Protein AF-A0A969SHC9-F1 (afdb_monomer)

Solvent-accessible surface area (backbone atoms only — not comparable to full-atom values): 5708 Å² total; per-residue (Å²): 132,56,72,67,56,55,49,48,52,51,18,30,51,46,13,44,51,51,5,43,51,51,34,50,53,44,22,70,75,64,77,43,76,64,58,77,65,57,58,69,71,80,48,82,66,23,64,72,43,46,74,57,45,69,44,22,40,33,40,46,45,48,52,50,47,55,55,44,46,77,76,69,68,84,54,69,66,59,50,51,50,43,51,51,51,24,48,53,49,10,31,55,39,13,44,51,48,53,52,50,37,41,78,68,70,75,96

Sequence (107 aa):
MSPETVQNFIALGLGFAIAGMLSTGYQMLAARPASFHALLTGDATAYAHVPFLVFAAPFIIVRNTVRRERFENNNPIGVALATMIAGFWSLMSGTTIIVMLRALSLV

pLDDT: mean 93.62, std 6.29, range [71.19, 98.62]

Radius of gyration: 15.35 Å; Cα contacts (8 Å, |Δi|>4): 107; chains: 1; bounding box: 47×22×45 Å

Secondary structure (DSSP, 8-state):
--HHHHHHHHHHHHHHHHHHHHHHHHHHHHSS---GGGGTT-STHHHHHHHHHHHHHHHHHHHHHHHHHHHH---HHHHHHHHHHHHHHHHHHHHHHHHHHHHTT--

Structure (mmCIF, N/CA/C/O backbone):
data_AF-A0A969SHC9-F1
#
_entry.id   AF-A0A969SHC9-F1
#
loop_
_atom_site.group_PDB
_atom_site.id
_atom_site.type_symbol
_atom_site.label_atom_id
_atom_site.label_alt_id
_atom_site.label_comp_id
_atom_site.label_asym_id
_atom_site.label_entity_id
_atom_site.label_seq_id
_atom_site.pdbx_PDB_ins_code
_atom_site.Cartn_x
_atom_site.Cartn_y
_atom_site.Cartn_z
_atom_site.occupancy
_atom_site.B_iso_or_equiv
_atom_site.auth_seq_id
_atom_site.auth_comp_id
_atom_site.auth_asym_id
_atom_site.auth_atom_id
_atom_site.pdbx_PDB_model_num
ATOM 1 N N . MET A 1 1 ? -12.395 3.378 23.445 1.00 71.19 1 MET A N 1
ATOM 2 C CA . MET A 1 1 ? -12.031 3.906 22.110 1.00 71.19 1 MET A CA 1
ATOM 3 C C . MET A 1 1 ? -13.265 4.554 21.518 1.00 71.19 1 MET A C 1
ATOM 5 O O . MET A 1 1 ? -14.343 4.018 21.744 1.00 71.19 1 MET A O 1
ATOM 9 N N . SER A 1 2 ? -13.138 5.685 20.820 1.00 95.25 2 SER A N 1
ATOM 10 C CA . SER A 1 2 ? -14.299 6.262 20.133 1.00 95.25 2 SER A CA 1
ATOM 11 C C . SER A 1 2 ? -14.702 5.381 18.938 1.00 95.25 2 SER A C 1
ATOM 13 O O . SER A 1 2 ? -13.835 4.695 18.378 1.00 95.25 2 SER A O 1
ATOM 15 N N . PRO A 1 3 ? -15.980 5.379 18.523 1.00 93.94 3 PRO A N 1
ATOM 16 C CA . PRO A 1 3 ? -16.413 4.679 17.316 1.00 93.94 3 PRO A CA 1
ATOM 17 C C . PRO A 1 3 ? -15.615 5.077 16.066 1.00 93.94 3 PRO A C 1
ATOM 19 O O . PRO A 1 3 ? -15.255 4.201 15.280 1.00 93.94 3 PRO A O 1
ATOM 22 N N . GLU A 1 4 ? -15.244 6.358 15.913 1.00 94.19 4 GLU A N 1
ATOM 23 C CA . GLU A 1 4 ? -14.434 6.789 14.762 1.00 94.19 4 GLU A CA 1
ATOM 24 C C . GLU A 1 4 ? -13.040 6.160 14.784 1.00 94.19 4 GLU A C 1
ATOM 26 O O . GLU A 1 4 ? -12.510 5.768 13.747 1.00 94.19 4 GLU A O 1
ATOM 31 N N . THR A 1 5 ? -12.450 6.009 15.972 1.00 95.88 5 THR A N 1
ATOM 32 C CA . THR A 1 5 ? -11.136 5.372 16.118 1.00 95.88 5 THR A CA 1
ATOM 33 C C . THR A 1 5 ? -11.183 3.925 15.633 1.00 95.88 5 THR A C 1
ATOM 35 O O . THR A 1 5 ? -10.321 3.503 14.865 1.00 95.88 5 THR A O 1
ATOM 38 N N . VAL A 1 6 ? -12.212 3.172 16.036 1.00 96.44 6 VAL A N 1
ATOM 39 C CA . VAL A 1 6 ? -12.410 1.782 15.597 1.00 96.44 6 VAL A CA 1
ATOM 40 C C . VAL A 1 6 ? -12.599 1.716 14.083 1.00 96.44 6 VAL A C 1
ATOM 42 O O . VAL A 1 6 ? -11.963 0.895 13.422 1.00 96.44 6 VAL A O 1
ATOM 45 N N . GLN A 1 7 ? -13.404 2.615 13.515 1.00 95.31 7 GLN A N 1
ATOM 46 C CA . GLN A 1 7 ? -13.608 2.689 12.070 1.00 95.31 7 GLN A CA 1
ATOM 47 C C . GLN A 1 7 ? -12.301 2.979 11.316 1.00 95.31 7 GLN A C 1
ATOM 49 O O . GLN A 1 7 ? -12.038 2.349 10.294 1.00 95.31 7 GLN A O 1
ATOM 54 N N . ASN A 1 8 ? -11.453 3.869 11.835 1.00 96.94 8 ASN A N 1
ATOM 55 C CA . ASN A 1 8 ? -10.150 4.166 11.243 1.00 96.94 8 ASN A CA 1
ATOM 56 C C . ASN A 1 8 ? -9.207 2.956 11.292 1.00 96.94 8 ASN A C 1
ATOM 58 O O . ASN A 1 8 ? -8.514 2.689 10.313 1.00 96.94 8 ASN A O 1
ATOM 62 N N . PHE A 1 9 ? -9.205 2.182 12.383 1.00 97.69 9 PHE A N 1
ATOM 63 C CA . PHE A 1 9 ? -8.440 0.931 12.448 1.00 97.69 9 PHE A CA 1
ATOM 64 C C . PHE A 1 9 ? -8.946 -0.112 11.446 1.00 97.69 9 PHE A C 1
ATOM 66 O O . PHE A 1 9 ? -8.135 -0.758 10.782 1.00 97.69 9 PHE A O 1
ATOM 73 N N . ILE A 1 10 ? -10.268 -0.245 11.289 1.00 97.38 10 ILE A N 1
ATOM 74 C CA . ILE A 1 10 ? -10.869 -1.128 10.279 1.00 97.38 10 ILE A CA 1
ATOM 75 C C . ILE A 1 10 ? -10.457 -0.680 8.874 1.00 97.38 10 ILE A C 1
ATOM 77 O O . ILE A 1 10 ? -10.002 -1.504 8.085 1.00 97.38 10 ILE A O 1
ATOM 81 N N . ALA A 1 11 ? -10.558 0.615 8.566 1.00 98.19 11 ALA A N 1
ATOM 82 C CA . ALA A 1 11 ? -10.145 1.166 7.280 1.00 98.19 11 ALA A CA 1
ATOM 83 C C . ALA A 1 11 ? -8.649 0.928 7.018 1.00 98.19 11 ALA A C 1
ATOM 85 O O . ALA A 1 11 ? -8.278 0.429 5.959 1.00 98.19 11 ALA A O 1
ATOM 86 N N . LEU A 1 12 ? -7.787 1.203 7.999 1.00 98.50 12 LEU A N 1
ATOM 87 C CA . LEU A 1 12 ? -6.350 0.953 7.902 1.00 98.50 12 LEU A CA 1
ATOM 88 C C . LEU A 1 12 ? -6.042 -0.521 7.603 1.00 98.50 12 LEU A C 1
ATOM 90 O O . LEU A 1 12 ? -5.227 -0.808 6.726 1.00 98.50 12 LEU A O 1
ATOM 94 N N . GLY A 1 13 ? -6.683 -1.449 8.319 1.00 98.50 13 GLY A N 1
ATOM 95 C CA . GLY A 1 13 ? -6.506 -2.886 8.110 1.00 98.50 13 GLY A CA 1
ATOM 96 C C . GLY A 1 13 ? -7.032 -3.346 6.750 1.00 98.50 13 GLY A C 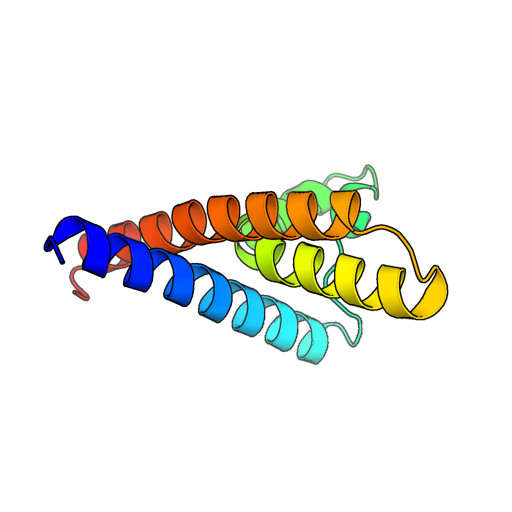1
ATOM 97 O O . GLY A 1 13 ? -6.347 -4.082 6.038 1.00 98.50 13 GLY A O 1
ATOM 98 N N . LEU A 1 14 ? -8.211 -2.863 6.351 1.00 98.31 14 LEU A N 1
ATOM 99 C CA . LEU A 1 14 ? -8.831 -3.191 5.069 1.00 98.31 14 LEU A CA 1
ATOM 100 C C . LEU A 1 14 ? -7.978 -2.717 3.889 1.00 98.31 14 LEU A C 1
ATOM 102 O O . LEU A 1 14 ? -7.804 -3.463 2.927 1.00 98.31 14 LEU A O 1
ATOM 106 N N . GLY A 1 15 ? -7.397 -1.517 3.976 1.00 98.38 15 GLY A N 1
ATOM 107 C CA . GLY A 1 15 ? -6.482 -1.006 2.958 1.00 98.38 15 GLY A CA 1
ATOM 108 C C . GLY A 1 15 ? -5.287 -1.934 2.731 1.00 98.38 15 GLY A C 1
ATOM 109 O O . GLY A 1 15 ? -4.992 -2.284 1.589 1.00 98.38 15 GLY A O 1
ATOM 110 N N . PHE A 1 16 ? -4.653 -2.419 3.803 1.00 98.62 16 PHE A N 1
ATOM 111 C CA . PHE A 1 16 ? -3.524 -3.344 3.705 1.00 98.62 16 PHE A CA 1
ATOM 112 C C . PHE A 1 16 ? -3.956 -4.719 3.195 1.00 98.62 16 PHE A C 1
ATOM 114 O O . PHE A 1 16 ? -3.247 -5.314 2.382 1.00 98.62 16 PHE A O 1
ATOM 121 N N . ALA A 1 17 ? -5.119 -5.210 3.629 1.00 98.50 17 ALA A N 1
ATOM 122 C CA . ALA A 1 17 ? -5.665 -6.484 3.174 1.00 98.50 17 ALA A CA 1
ATOM 123 C C . ALA A 1 17 ? -5.926 -6.474 1.659 1.00 98.50 17 ALA A C 1
ATOM 125 O O . ALA A 1 17 ? -5.471 -7.372 0.949 1.00 98.50 17 ALA A O 1
ATOM 126 N N . ILE A 1 18 ? -6.582 -5.426 1.148 1.00 98.38 18 ILE A N 1
ATOM 127 C CA . ILE A 1 18 ? -6.825 -5.248 -0.289 1.00 98.38 18 ILE A CA 1
ATOM 128 C C . ILE A 1 18 ? -5.506 -5.060 -1.045 1.00 98.38 18 ILE A C 1
ATOM 130 O O . ILE A 1 18 ? -5.293 -5.720 -2.061 1.00 98.38 18 ILE A O 1
ATOM 134 N N . ALA A 1 19 ? -4.581 -4.240 -0.536 1.00 98.50 19 ALA A N 1
ATOM 135 C CA . ALA A 1 19 ? -3.272 -4.043 -1.158 1.00 98.50 19 ALA A CA 1
ATOM 136 C C . ALA A 1 19 ? -2.491 -5.361 -1.309 1.00 98.50 19 ALA A C 1
ATOM 138 O O . ALA A 1 19 ? -1.902 -5.625 -2.364 1.00 98.50 19 AL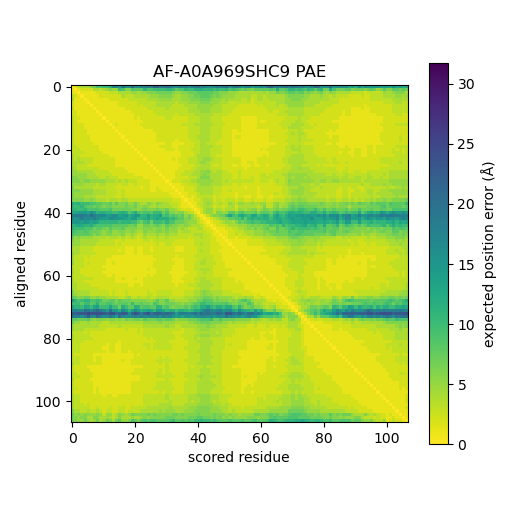A A O 1
ATOM 139 N N . GLY A 1 20 ? -2.501 -6.197 -0.266 1.00 98.06 20 GLY A N 1
ATOM 140 C CA . GLY A 1 20 ? -1.870 -7.514 -0.263 1.00 98.06 20 GLY A CA 1
ATOM 141 C C . GLY A 1 20 ? -2.553 -8.500 -1.206 1.00 98.06 20 GLY A C 1
ATOM 142 O O . GLY A 1 20 ? -1.868 -9.163 -1.987 1.00 98.06 20 GLY A O 1
ATOM 143 N N . MET A 1 21 ? -3.888 -8.551 -1.196 1.00 98.31 21 MET A N 1
ATOM 144 C CA . MET A 1 21 ? -4.679 -9.387 -2.103 1.00 98.31 21 MET A CA 1
ATOM 145 C C . MET A 1 21 ? -4.396 -9.038 -3.568 1.00 98.31 2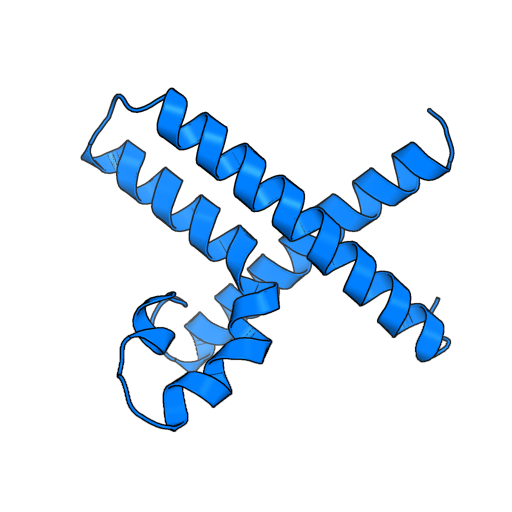1 MET A C 1
ATOM 147 O O . MET A 1 21 ? -4.049 -9.920 -4.353 1.00 98.31 21 MET A O 1
ATOM 151 N N . LEU A 1 22 ? -4.462 -7.751 -3.922 1.00 97.75 22 LEU A N 1
ATOM 152 C CA . LEU A 1 22 ? -4.193 -7.263 -5.274 1.00 97.75 22 LEU A CA 1
ATOM 153 C C . LEU A 1 22 ? -2.757 -7.558 -5.709 1.00 97.75 22 LEU A C 1
ATOM 155 O O . LEU A 1 22 ? -2.535 -8.063 -6.807 1.00 97.75 22 LEU A O 1
ATOM 159 N N . SER A 1 23 ? -1.776 -7.277 -4.849 1.00 97.44 23 SER A N 1
ATOM 160 C CA . SER A 1 23 ? -0.362 -7.502 -5.171 1.00 97.44 23 SER A CA 1
ATOM 161 C C . SER A 1 23 ? -0.040 -8.985 -5.358 1.00 97.44 23 SER A C 1
ATOM 163 O O . SER A 1 23 ? 0.726 -9.335 -6.257 1.00 97.44 23 SER A O 1
ATOM 165 N N . THR A 1 24 ? -0.638 -9.853 -4.538 1.00 96.81 24 THR A N 1
ATOM 166 C CA . THR A 1 24 ? -0.459 -11.311 -4.622 1.00 96.81 24 THR A CA 1
ATOM 167 C C . THR A 1 24 ? -1.156 -11.878 -5.855 1.00 96.81 24 THR A C 1
ATOM 169 O O . THR A 1 24 ? -0.542 -12.633 -6.607 1.00 96.81 24 THR A O 1
ATOM 172 N N . GLY A 1 25 ? -2.399 -11.463 -6.120 1.00 97.31 25 GLY A N 1
ATOM 173 C CA . GLY A 1 25 ? -3.130 -11.845 -7.329 1.00 97.31 25 GLY A CA 1
ATOM 174 C C . GLY A 1 25 ? -2.408 -11.396 -8.600 1.00 97.31 25 GLY A C 1
ATOM 175 O O . GLY A 1 25 ? -2.223 -12.189 -9.519 1.00 97.31 25 GLY A O 1
ATOM 176 N N . TYR A 1 26 ? -1.895 -10.162 -8.621 1.00 95.50 26 TYR A N 1
ATOM 177 C CA . TYR A 1 26 ? -1.047 -9.680 -9.710 1.00 95.50 26 TYR A CA 1
ATOM 178 C C . TYR A 1 26 ? 0.186 -10.564 -9.895 1.00 95.50 26 TYR A C 1
ATOM 180 O O . TYR A 1 26 ? 0.484 -10.962 -11.016 1.00 95.50 26 TYR A O 1
ATOM 188 N N . GLN A 1 27 ? 0.899 -10.897 -8.815 1.00 96.44 27 GLN A N 1
ATOM 189 C CA . GLN A 1 27 ? 2.104 -11.721 -8.906 1.00 96.44 27 GLN A CA 1
ATOM 190 C C . GLN A 1 27 ? 1.810 -13.131 -9.426 1.00 96.44 27 GLN A C 1
ATOM 192 O O . GLN A 1 27 ? 2.606 -13.660 -10.201 1.00 96.44 27 GLN A O 1
ATOM 197 N N . MET A 1 28 ? 0.671 -13.711 -9.041 1.00 97.44 28 MET A N 1
ATOM 198 C CA . MET A 1 28 ? 0.214 -15.004 -9.548 1.00 97.44 28 MET A CA 1
ATOM 199 C C . MET A 1 28 ? -0.013 -14.967 -11.066 1.00 97.44 28 MET A C 1
ATOM 201 O O . MET A 1 28 ? 0.394 -15.889 -11.764 1.00 97.44 28 MET A O 1
ATOM 205 N N . LEU A 1 29 ? -0.628 -13.898 -11.579 1.00 96.31 29 LEU A N 1
ATOM 206 C CA . LEU A 1 29 ? -0.973 -13.767 -12.999 1.00 96.31 29 LEU A CA 1
ATOM 207 C C . LEU A 1 29 ? 0.207 -13.313 -13.868 1.00 96.31 29 LEU A C 1
ATOM 209 O O . LEU A 1 29 ? 0.372 -13.781 -14.989 1.00 96.31 29 LEU A O 1
ATOM 213 N N . ALA A 1 30 ? 1.025 -12.389 -13.366 1.00 93.00 30 ALA A N 1
ATOM 214 C CA . ALA A 1 30 ? 2.107 -11.762 -14.122 1.00 93.00 30 ALA A CA 1
ATOM 215 C C . ALA A 1 30 ? 3.466 -12.462 -13.946 1.00 93.00 30 ALA A C 1
ATOM 217 O O . ALA A 1 30 ? 4.448 -12.023 -14.544 1.00 93.00 30 ALA A O 1
ATOM 218 N N . ALA A 1 31 ? 3.549 -13.483 -13.081 1.00 95.81 31 ALA A N 1
ATOM 219 C CA . ALA A 1 31 ? 4.782 -14.178 -12.689 1.00 95.81 31 ALA A CA 1
ATOM 220 C C . ALA A 1 31 ? 5.913 -13.243 -12.205 1.00 95.81 31 ALA A C 1
ATOM 222 O O . ALA A 1 31 ? 7.090 -13.603 -12.188 1.00 95.81 31 ALA A O 1
ATOM 223 N N . ARG A 1 32 ? 5.562 -12.019 -11.795 1.00 93.12 32 ARG A N 1
ATOM 224 C CA . ARG A 1 32 ? 6.491 -10.999 -11.310 1.00 93.12 32 ARG A CA 1
ATOM 225 C C . ARG A 1 32 ? 5.818 -10.122 -10.258 1.00 93.12 32 ARG A C 1
ATOM 227 O O . ARG A 1 32 ? 4.615 -9.879 -10.344 1.00 93.12 32 ARG A O 1
ATOM 234 N N . PRO A 1 33 ? 6.563 -9.625 -9.263 1.00 94.31 33 PRO A N 1
ATOM 235 C CA . PRO A 1 33 ? 5.997 -8.782 -8.220 1.00 94.31 33 PRO A CA 1
ATOM 236 C C . PRO A 1 33 ? 5.472 -7.452 -8.781 1.00 94.31 33 PRO A C 1
ATOM 238 O O . PRO A 1 33 ? 6.107 -6.834 -9.636 1.00 94.31 33 PRO A O 1
ATOM 241 N N . ALA A 1 34 ? 4.355 -6.966 -8.232 1.00 94.38 34 ALA A N 1
ATOM 242 C CA . ALA A 1 34 ? 3.842 -5.626 -8.519 1.00 94.38 34 ALA A CA 1
ATOM 243 C C . ALA A 1 34 ? 4.897 -4.553 -8.199 1.00 94.38 34 ALA A C 1
ATOM 245 O O . ALA A 1 34 ? 5.572 -4.637 -7.170 1.00 94.38 34 ALA A O 1
ATOM 246 N N . SER A 1 35 ? 5.065 -3.545 -9.052 1.00 94.31 35 SER A N 1
ATOM 247 C CA . SER A 1 35 ? 6.101 -2.522 -8.880 1.00 94.31 35 SER A CA 1
ATOM 248 C C . SER A 1 35 ? 5.659 -1.176 -9.440 1.00 94.31 35 SER A C 1
ATOM 250 O O . SER A 1 35 ? 5.033 -1.125 -10.496 1.00 94.31 35 SER A O 1
ATOM 252 N N . PHE A 1 36 ? 6.072 -0.086 -8.786 1.00 93.56 36 PHE A N 1
ATOM 253 C CA . PHE A 1 36 ? 5.907 1.275 -9.311 1.00 93.56 36 PHE A CA 1
ATOM 254 C C . PHE A 1 36 ? 6.657 1.506 -10.628 1.00 93.56 36 PHE A C 1
ATOM 256 O O . PHE A 1 36 ? 6.341 2.439 -11.353 1.00 93.56 36 PHE A O 1
ATOM 263 N N . HIS A 1 37 ? 7.603 0.629 -10.979 1.00 90.12 37 HIS A N 1
ATOM 264 C CA . HIS A 1 37 ? 8.305 0.680 -12.262 1.00 90.12 37 HIS A CA 1
ATOM 265 C C . HIS A 1 37 ? 7.360 0.559 -13.469 1.00 90.12 37 HIS A C 1
ATOM 267 O O . HIS A 1 37 ? 7.694 1.026 -14.549 1.00 90.12 37 HIS A O 1
ATOM 273 N N . ALA A 1 38 ? 6.160 -0.004 -13.276 1.00 83.31 38 ALA A N 1
ATOM 274 C CA . ALA A 1 38 ? 5.116 -0.044 -14.297 1.00 83.31 38 ALA A CA 1
ATOM 275 C C . ALA A 1 38 ? 4.621 1.352 -14.732 1.00 83.31 38 ALA A C 1
ATOM 277 O O . ALA A 1 38 ? 4.026 1.474 -15.792 1.00 83.31 38 ALA A O 1
ATOM 278 N N . LEU A 1 39 ? 4.872 2.402 -13.938 1.00 86.06 39 LEU A N 1
ATOM 279 C CA . LEU A 1 39 ? 4.582 3.793 -14.311 1.00 86.06 39 LEU A CA 1
ATOM 280 C C . LEU A 1 39 ? 5.734 4.465 -15.069 1.00 86.06 39 LEU A C 1
ATOM 282 O O . LEU A 1 39 ? 5.555 5.545 -15.622 1.00 86.06 39 LEU A O 1
ATOM 286 N N . LEU A 1 40 ? 6.922 3.857 -15.068 1.00 85.31 40 LEU A N 1
ATOM 287 C CA . LEU A 1 40 ? 8.143 4.441 -15.627 1.00 85.31 40 LEU A CA 1
ATOM 288 C C . LEU A 1 40 ? 8.406 4.002 -17.074 1.00 85.31 40 LEU A C 1
ATOM 290 O O . LEU A 1 40 ? 9.420 4.387 -17.647 1.00 85.31 40 LEU A O 1
ATOM 294 N N . THR A 1 41 ? 7.510 3.215 -17.676 1.00 78.81 41 THR A N 1
ATOM 295 C CA . THR A 1 41 ? 7.627 2.747 -19.067 1.00 78.81 41 THR A CA 1
ATOM 296 C C . THR A 1 41 ? 7.429 3.868 -20.091 1.00 78.81 41 THR A C 1
ATOM 298 O O . THR A 1 41 ? 7.862 3.725 -21.230 1.00 78.81 41 THR A O 1
ATOM 301 N N . GLY A 1 42 ? 6.830 4.998 -19.689 1.00 73.12 42 GLY A N 1
ATOM 302 C CA . GLY A 1 42 ? 6.699 6.211 -20.509 1.00 73.12 42 GLY A CA 1
ATOM 303 C C . GLY A 1 42 ? 5.701 6.104 -21.668 1.00 73.12 42 GLY A C 1
ATOM 304 O O . GLY A 1 42 ? 5.538 7.058 -22.425 1.00 73.12 42 GLY A O 1
ATOM 305 N N . ASP A 1 43 ? 5.025 4.968 -21.807 1.00 81.94 43 ASP A N 1
ATOM 306 C CA . ASP A 1 43 ? 4.013 4.701 -22.818 1.00 81.94 43 ASP A CA 1
ATOM 307 C C . ASP A 1 43 ? 2.593 4.852 -22.248 1.00 81.94 43 ASP A C 1
ATOM 309 O O . ASP A 1 43 ? 2.369 4.899 -21.038 1.00 81.94 43 ASP A O 1
ATOM 313 N N . ALA A 1 44 ? 1.591 4.912 -23.130 1.00 81.62 44 ALA A N 1
ATOM 314 C CA . ALA A 1 44 ? 0.193 5.069 -22.719 1.00 81.62 44 ALA A CA 1
ATOM 315 C C . ALA A 1 44 ? -0.313 3.913 -21.829 1.00 81.62 44 ALA A C 1
ATOM 317 O O . ALA A 1 44 ? -1.295 4.074 -21.101 1.00 81.62 44 ALA A O 1
ATOM 318 N N . THR A 1 45 ? 0.359 2.757 -21.849 1.00 82.19 45 THR A N 1
ATOM 319 C CA . THR A 1 45 ? -0.002 1.606 -21.012 1.00 82.19 45 THR A CA 1
ATOM 320 C C . THR A 1 45 ? 0.281 1.850 -19.526 1.00 82.19 45 THR A C 1
ATOM 322 O O . THR A 1 45 ? -0.428 1.301 -18.680 1.00 82.19 45 THR A O 1
ATOM 325 N N . ALA A 1 46 ? 1.199 2.768 -19.190 1.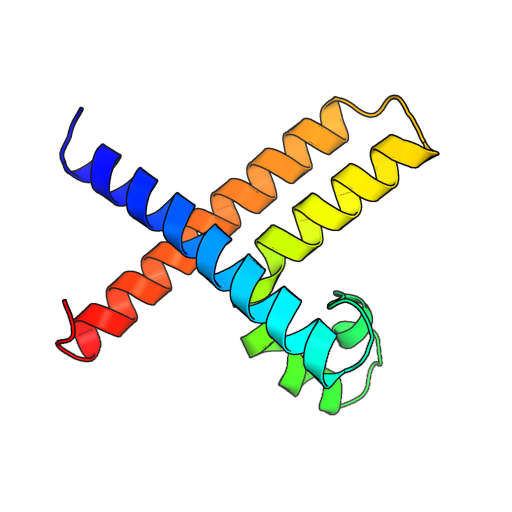00 84.56 46 ALA A N 1
ATOM 326 C CA . ALA A 1 46 ? 1.463 3.194 -17.815 1.00 84.56 46 ALA A CA 1
ATOM 327 C C . ALA A 1 46 ? 0.192 3.686 -17.097 1.00 84.56 46 ALA A C 1
ATOM 329 O O . ALA A 1 46 ? -0.027 3.373 -15.924 1.00 84.56 46 ALA A O 1
ATOM 330 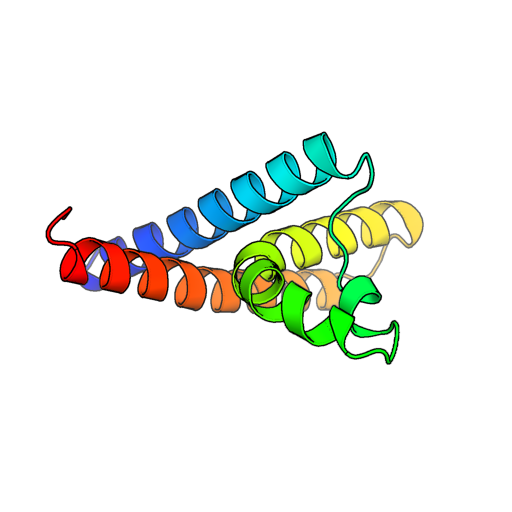N N . TYR A 1 47 ? -0.700 4.392 -17.803 1.00 85.31 47 TYR A N 1
ATOM 331 C CA . TYR A 1 47 ? -1.953 4.892 -17.228 1.00 85.31 47 TYR A CA 1
ATOM 332 C C . TYR A 1 47 ? -2.901 3.765 -16.804 1.00 85.31 47 TYR A C 1
ATOM 334 O O . TYR A 1 47 ? -3.596 3.894 -15.796 1.00 85.31 47 TYR A O 1
ATOM 342 N N . ALA A 1 48 ? -2.889 2.632 -17.511 1.00 87.00 48 ALA A N 1
ATOM 343 C CA . ALA A 1 48 ? -3.717 1.477 -17.169 1.00 87.00 48 ALA A CA 1
ATOM 344 C C . ALA A 1 48 ? -3.296 0.826 -15.838 1.00 87.00 48 ALA A C 1
ATOM 346 O O . ALA A 1 48 ? -4.101 0.155 -15.192 1.00 87.00 48 ALA A O 1
ATOM 347 N N . HIS A 1 49 ? -2.057 1.051 -15.388 1.00 89.31 49 HIS A N 1
ATOM 348 C CA . HIS A 1 49 ? -1.576 0.559 -14.100 1.00 89.31 49 HIS A CA 1
ATOM 349 C C . HIS A 1 49 ? -1.996 1.434 -12.916 1.00 89.31 49 HIS A C 1
ATOM 351 O O . HIS A 1 49 ? -1.973 0.950 -11.784 1.00 89.31 49 HIS A O 1
ATOM 357 N N . VAL A 1 50 ? -2.404 2.688 -13.144 1.00 91.81 50 VAL A N 1
ATOM 358 C CA . VAL A 1 50 ? -2.725 3.637 -12.066 1.00 91.81 50 VAL A CA 1
ATOM 359 C C . VAL A 1 50 ? -3.835 3.119 -11.143 1.00 91.81 50 VAL A C 1
ATOM 361 O O . VAL A 1 50 ? -3.581 3.071 -9.939 1.00 91.81 50 VAL A O 1
ATOM 364 N N . PRO A 1 51 ? -5.008 2.653 -11.627 1.00 92.44 51 PRO A N 1
ATOM 365 C CA . PRO A 1 51 ? -6.069 2.174 -10.737 1.00 92.44 51 PRO A CA 1
ATOM 366 C C . PRO A 1 51 ? -5.612 1.019 -9.842 1.00 92.44 51 PRO A C 1
ATOM 368 O O . PRO A 1 51 ? -5.918 0.991 -8.655 1.00 92.44 51 PRO A O 1
ATOM 371 N N . PHE A 1 52 ? -4.820 0.094 -10.388 1.00 95.12 52 PHE A N 1
ATOM 372 C CA . PHE A 1 52 ? -4.238 -1.006 -9.623 1.00 95.12 52 PHE A CA 1
ATOM 373 C C . PHE A 1 52 ? -3.232 -0.503 -8.576 1.00 95.12 52 PHE A C 1
ATOM 375 O O . PHE A 1 52 ? -3.304 -0.880 -7.405 1.00 95.12 52 PHE A O 1
ATOM 382 N N . LEU A 1 53 ? -2.301 0.364 -8.981 1.00 95.44 53 LEU A N 1
ATOM 383 C CA . LEU A 1 53 ? -1.228 0.849 -8.114 1.00 95.44 53 LEU A CA 1
ATOM 384 C C . LEU A 1 53 ? -1.736 1.735 -6.979 1.00 95.44 53 LEU A C 1
ATOM 386 O O . LEU A 1 53 ? -1.161 1.678 -5.895 1.00 95.44 53 LEU A O 1
ATOM 390 N N . VAL A 1 54 ? -2.819 2.489 -7.187 1.00 95.75 54 VAL A N 1
ATOM 391 C CA . VAL A 1 54 ? -3.464 3.287 -6.133 1.00 95.75 54 VAL A CA 1
ATOM 392 C C . VAL A 1 54 ? -3.817 2.417 -4.926 1.00 95.75 54 VAL A C 1
ATOM 394 O O . VAL A 1 54 ? -3.548 2.824 -3.800 1.00 95.75 54 VAL A O 1
ATOM 397 N N . PHE A 1 55 ? -4.331 1.203 -5.137 1.00 97.88 55 PHE A N 1
ATOM 398 C CA . PHE A 1 55 ? -4.683 0.297 -4.039 1.00 97.88 55 PHE A CA 1
ATOM 399 C C . PHE A 1 55 ? -3.544 -0.649 -3.637 1.00 97.88 55 PHE A C 1
ATOM 401 O O . PHE A 1 55 ? -3.452 -1.026 -2.474 1.00 97.88 55 PHE A O 1
ATOM 408 N N . ALA A 1 56 ? -2.649 -1.027 -4.555 1.00 97.88 56 ALA A N 1
ATOM 409 C CA . ALA A 1 56 ? -1.523 -1.921 -4.258 1.00 97.88 56 ALA A CA 1
ATOM 410 C C . ALA A 1 56 ? -0.347 -1.224 -3.539 1.00 97.88 56 ALA A C 1
ATOM 412 O O . ALA A 1 56 ? 0.499 -1.895 -2.938 1.00 97.88 56 ALA A O 1
ATOM 413 N N . ALA A 1 57 ? -0.276 0.112 -3.585 1.00 97.75 57 ALA A N 1
ATOM 414 C CA . ALA A 1 57 ? 0.847 0.902 -3.081 1.00 97.75 57 ALA A CA 1
ATOM 415 C C . ALA A 1 57 ? 1.290 0.575 -1.640 1.00 97.75 57 ALA A C 1
ATOM 417 O O . ALA A 1 57 ? 2.497 0.393 -1.459 1.00 97.75 57 ALA A O 1
ATOM 418 N N . PRO A 1 58 ? 0.404 0.428 -0.626 1.00 98.38 58 PRO A N 1
ATOM 419 C CA . PRO A 1 58 ? 0.835 0.135 0.744 1.00 98.38 58 PRO A CA 1
ATOM 420 C C . PRO A 1 58 ? 1.681 -1.142 0.841 1.00 98.38 58 PRO A C 1
ATOM 422 O O . PRO A 1 58 ? 2.718 -1.159 1.504 1.00 98.38 58 PRO A O 1
ATOM 425 N N . PHE A 1 59 ? 1.289 -2.194 0.115 1.00 98.31 59 PHE A N 1
ATOM 426 C CA . PHE A 1 59 ? 2.028 -3.456 0.075 1.00 98.31 59 PHE A CA 1
ATOM 427 C C . PHE A 1 59 ? 3.379 -3.301 -0.634 1.00 98.31 59 PHE A C 1
ATOM 429 O O . PHE A 1 59 ? 4.398 -3.795 -0.149 1.00 98.31 59 PHE A O 1
ATOM 436 N N . ILE A 1 60 ? 3.410 -2.589 -1.766 1.00 97.62 60 ILE A N 1
ATOM 437 C CA . ILE A 1 60 ? 4.642 -2.349 -2.531 1.00 97.62 60 ILE A CA 1
ATOM 438 C C . ILE A 1 60 ? 5.653 -1.556 -1.690 1.00 97.62 60 ILE A C 1
ATOM 440 O O . ILE A 1 60 ? 6.832 -1.917 -1.673 1.00 97.62 60 ILE A O 1
ATOM 444 N N . ILE A 1 61 ? 5.203 -0.521 -0.971 1.00 97.69 61 ILE A N 1
ATOM 445 C CA . ILE A 1 61 ? 6.043 0.300 -0.086 1.00 97.69 61 ILE A CA 1
ATOM 446 C C . ILE A 1 61 ? 6.658 -0.570 1.010 1.00 97.69 61 ILE A C 1
ATOM 448 O O . ILE A 1 61 ? 7.883 -0.641 1.105 1.00 97.69 61 ILE A O 1
ATOM 452 N N . VAL A 1 62 ? 5.836 -1.291 1.782 1.00 97.44 62 VAL A N 1
ATOM 453 C CA . VAL A 1 62 ? 6.318 -2.140 2.886 1.00 97.44 62 VAL A CA 1
ATOM 454 C C . VAL A 1 62 ? 7.286 -3.206 2.376 1.00 97.44 62 VAL A C 1
ATOM 456 O O . VAL A 1 62 ? 8.372 -3.367 2.933 1.00 97.44 62 VAL A O 1
ATOM 459 N N . ARG A 1 63 ? 6.953 -3.895 1.277 1.00 96.31 63 ARG A N 1
ATOM 460 C CA . ARG A 1 63 ? 7.827 -4.914 0.682 1.00 96.31 63 ARG A CA 1
ATOM 461 C C . ARG A 1 63 ? 9.177 -4.331 0.272 1.00 96.31 63 ARG A C 1
ATOM 463 O O . ARG A 1 63 ? 10.209 -4.950 0.526 1.00 96.31 63 ARG A O 1
ATOM 470 N N . ASN A 1 64 ? 9.182 -3.172 -0.385 1.00 95.19 64 ASN A N 1
ATOM 471 C CA . ASN A 1 64 ? 10.417 -2.534 -0.830 1.00 95.19 64 ASN A CA 1
ATOM 472 C C . ASN A 1 64 ? 11.271 -2.088 0.365 1.00 95.19 64 ASN A C 1
ATOM 474 O O . ASN A 1 64 ? 12.481 -2.291 0.335 1.00 95.19 64 ASN A O 1
ATOM 478 N N . THR A 1 65 ? 10.653 -1.571 1.430 1.00 95.38 65 THR A N 1
ATOM 479 C CA . THR A 1 65 ? 11.341 -1.202 2.677 1.00 95.38 65 THR A CA 1
ATOM 480 C C . THR A 1 65 ? 11.950 -2.411 3.375 1.00 95.38 65 THR A C 1
ATOM 482 O O . THR A 1 65 ? 13.136 -2.391 3.685 1.00 95.38 65 THR A O 1
ATOM 485 N N . VAL A 1 66 ? 11.191 -3.498 3.553 1.00 93.56 66 VAL A N 1
ATOM 486 C CA . VAL A 1 66 ? 11.695 -4.743 4.161 1.00 93.56 66 VAL A CA 1
ATOM 487 C C . VAL A 1 66 ? 12.835 -5.333 3.334 1.00 93.56 66 VAL A C 1
ATOM 489 O O . VAL A 1 66 ? 13.851 -5.758 3.881 1.00 93.56 66 VAL A O 1
ATOM 492 N N . ARG A 1 67 ? 12.690 -5.343 2.002 1.00 92.06 67 ARG A N 1
ATOM 493 C CA . ARG A 1 67 ? 13.748 -5.815 1.108 1.00 92.06 67 ARG A CA 1
ATOM 494 C C . ARG A 1 67 ? 14.997 -4.948 1.246 1.00 92.06 67 ARG A C 1
ATOM 496 O O . ARG A 1 67 ? 16.081 -5.504 1.337 1.00 92.06 67 ARG A O 1
ATOM 503 N N . ARG A 1 68 ? 14.849 -3.622 1.279 1.00 89.06 68 ARG A N 1
ATOM 504 C CA . ARG A 1 68 ? 15.961 -2.680 1.426 1.00 89.06 68 ARG A CA 1
ATOM 505 C C . ARG A 1 68 ? 16.700 -2.876 2.750 1.00 89.06 68 ARG A C 1
ATOM 507 O O . ARG A 1 68 ? 17.905 -3.084 2.720 1.00 89.06 68 ARG A O 1
ATOM 514 N N . GLU A 1 69 ? 15.992 -2.896 3.879 1.00 86.38 69 GLU A N 1
ATOM 515 C CA . GLU A 1 69 ? 16.601 -3.118 5.202 1.00 86.38 69 GLU A CA 1
ATOM 516 C C . GLU A 1 69 ? 17.370 -4.440 5.272 1.00 86.38 69 GLU A C 1
ATOM 518 O O . GLU A 1 69 ? 18.477 -4.483 5.801 1.00 86.38 69 GLU A O 1
ATOM 523 N N . ARG A 1 70 ? 16.845 -5.509 4.656 1.00 84.38 70 ARG A N 1
ATOM 524 C CA . ARG A 1 70 ? 17.524 -6.812 4.618 1.00 84.38 70 ARG A CA 1
ATOM 525 C C . ARG A 1 70 ? 18.900 -6.768 3.937 1.00 84.38 70 ARG A C 1
A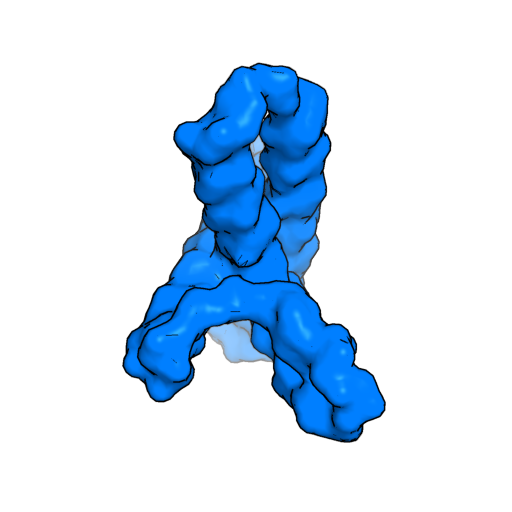TOM 527 O O . ARG A 1 70 ? 19.736 -7.609 4.254 1.00 84.38 70 ARG A O 1
ATOM 534 N N . PHE A 1 71 ? 19.124 -5.845 2.999 1.00 81.56 71 PHE A N 1
ATOM 535 C CA . PHE A 1 71 ? 20.366 -5.766 2.218 1.00 81.56 71 PHE A CA 1
ATOM 536 C C . PHE A 1 71 ? 21.264 -4.573 2.582 1.00 81.56 71 PHE A C 1
ATOM 538 O O . PHE A 1 71 ? 22.473 -4.678 2.415 1.00 81.56 71 PHE A O 1
ATOM 545 N N . GLU A 1 72 ? 20.704 -3.466 3.078 1.00 79.31 72 GLU A N 1
ATOM 546 C CA . GLU A 1 72 ? 21.438 -2.219 3.366 1.00 79.31 72 GLU A CA 1
ATOM 547 C C . GLU A 1 72 ? 21.550 -1.891 4.867 1.00 79.31 72 GLU A C 1
ATOM 549 O O . GLU A 1 72 ? 22.270 -0.959 5.206 1.00 79.31 72 GLU A O 1
ATOM 554 N N . ASN A 1 73 ? 20.856 -2.653 5.730 1.00 72.06 73 ASN A N 1
ATOM 555 C CA . ASN A 1 73 ? 20.900 -2.694 7.201 1.00 72.06 73 ASN A CA 1
ATOM 556 C C . ASN A 1 73 ? 21.447 -1.407 7.861 1.00 72.06 73 ASN A C 1
ATOM 558 O O . ASN A 1 73 ? 22.662 -1.317 8.032 1.00 72.06 73 ASN A O 1
ATOM 562 N N . ASN A 1 74 ? 20.559 -0.443 8.196 1.00 79.75 74 ASN A N 1
ATOM 563 C CA . ASN A 1 74 ? 20.761 0.744 9.076 1.00 79.75 74 ASN A CA 1
ATOM 564 C C . ASN A 1 74 ? 19.978 2.011 8.635 1.00 79.75 74 ASN A C 1
ATOM 566 O O . ASN A 1 74 ? 20.512 3.120 8.716 1.00 79.75 74 ASN A O 1
ATOM 570 N N . ASN A 1 75 ? 18.712 1.926 8.197 1.00 88.88 75 ASN A N 1
ATOM 571 C CA . ASN A 1 75 ? 17.925 3.136 7.892 1.00 88.88 75 ASN A CA 1
ATOM 572 C C . ASN A 1 75 ? 16.616 3.244 8.705 1.00 88.88 75 ASN A C 1
ATOM 574 O O . ASN A 1 75 ? 15.518 3.239 8.139 1.00 88.88 75 ASN A O 1
ATOM 578 N N . PRO A 1 76 ? 16.697 3.438 10.039 1.00 90.56 76 PRO A N 1
ATOM 579 C CA . PRO A 1 76 ? 15.515 3.500 10.905 1.00 90.56 76 PRO A CA 1
ATOM 580 C C . PRO A 1 76 ? 14.553 4.637 10.528 1.00 90.56 76 PRO A C 1
ATOM 582 O O . PRO A 1 76 ? 13.337 4.469 10.604 1.00 90.56 76 PRO A O 1
ATOM 585 N N . ILE A 1 77 ? 15.078 5.777 10.063 1.00 93.56 77 ILE A N 1
ATOM 586 C CA . ILE A 1 77 ? 14.260 6.908 9.602 1.00 93.56 77 ILE A CA 1
ATOM 587 C C . ILE A 1 77 ? 13.501 6.528 8.327 1.00 93.56 77 ILE A C 1
ATOM 589 O O . ILE A 1 77 ? 12.306 6.791 8.220 1.00 93.56 77 ILE A O 1
ATOM 593 N N . GLY A 1 78 ? 14.162 5.866 7.374 1.00 93.69 78 GLY A N 1
ATOM 594 C CA . GLY A 1 78 ? 13.521 5.377 6.156 1.00 93.69 78 GLY A CA 1
ATOM 595 C C . GLY A 1 78 ? 12.411 4.366 6.438 1.00 93.69 78 GLY A C 1
ATOM 596 O O . GLY A 1 78 ? 11.345 4.455 5.830 1.00 93.69 78 GLY A O 1
ATOM 597 N N . VAL A 1 79 ? 12.618 3.455 7.393 1.00 95.06 79 VAL A N 1
ATOM 598 C CA . VAL A 1 79 ? 11.584 2.507 7.842 1.00 95.06 79 VAL A CA 1
ATOM 599 C C . VAL A 1 79 ? 10.403 3.234 8.476 1.00 95.06 79 VAL A C 1
ATOM 601 O O . VAL A 1 79 ? 9.256 2.942 8.130 1.00 95.06 79 VAL A O 1
ATOM 604 N N . ALA A 1 80 ? 10.661 4.197 9.364 1.00 95.94 80 ALA A N 1
ATOM 605 C CA . ALA A 1 80 ? 9.613 4.987 10.002 1.00 95.94 80 ALA A CA 1
ATOM 606 C C . ALA A 1 80 ? 8.787 5.763 8.963 1.00 95.94 80 ALA A C 1
ATOM 608 O O . ALA A 1 80 ? 7.560 5.654 8.949 1.00 95.94 80 ALA A O 1
ATOM 609 N N . LEU A 1 81 ? 9.447 6.457 8.030 1.00 97.25 81 LEU A N 1
ATOM 610 C CA . LEU A 1 81 ? 8.784 7.189 6.948 1.00 97.25 81 LEU A CA 1
ATOM 611 C C . LEU A 1 81 ? 7.976 6.258 6.046 1.00 97.25 81 LEU A C 1
ATOM 613 O O . LEU A 1 81 ? 6.816 6.539 5.760 1.00 97.25 81 LEU A O 1
ATOM 617 N N . ALA A 1 82 ? 8.547 5.127 5.631 1.00 96.94 82 ALA A N 1
ATOM 618 C CA . ALA A 1 82 ? 7.826 4.160 4.814 1.00 96.94 82 ALA A CA 1
ATOM 619 C C . ALA A 1 82 ? 6.599 3.595 5.537 1.00 96.94 82 ALA A C 1
ATOM 621 O O . ALA A 1 82 ? 5.555 3.417 4.913 1.00 96.94 82 ALA A O 1
ATOM 622 N N . THR A 1 83 ? 6.702 3.354 6.845 1.00 96.94 83 THR A N 1
ATOM 623 C CA . THR A 1 83 ? 5.585 2.883 7.673 1.00 96.94 83 THR A CA 1
ATOM 624 C C . THR A 1 83 ? 4.488 3.939 7.766 1.00 96.94 83 THR A C 1
ATOM 626 O O . THR A 1 83 ? 3.318 3.619 7.569 1.00 96.94 83 THR A O 1
ATOM 629 N N . MET A 1 84 ? 4.851 5.205 7.997 1.00 98.19 84 MET A N 1
ATOM 630 C CA . MET A 1 84 ? 3.901 6.321 8.024 1.00 98.19 84 MET A CA 1
ATOM 631 C C . MET A 1 84 ? 3.199 6.501 6.676 1.00 98.19 84 MET A C 1
ATOM 633 O O . MET A 1 84 ? 1.975 6.600 6.635 1.00 98.19 84 MET A O 1
ATOM 637 N N . ILE A 1 85 ? 3.957 6.495 5.574 1.00 98.38 85 ILE A N 1
ATOM 638 C CA . ILE A 1 85 ? 3.412 6.652 4.221 1.00 98.38 85 ILE A CA 1
ATOM 639 C C . ILE A 1 85 ? 2.494 5.476 3.887 1.00 98.38 85 ILE A C 1
ATOM 641 O O . ILE A 1 85 ? 1.360 5.695 3.469 1.00 98.38 85 ILE A O 1
ATOM 645 N N . ALA A 1 86 ? 2.939 4.234 4.102 1.00 98.38 86 ALA A N 1
ATOM 646 C CA . ALA A 1 86 ? 2.120 3.055 3.839 1.00 98.38 86 ALA A CA 1
ATOM 647 C C . ALA A 1 86 ? 0.855 3.035 4.707 1.00 98.38 86 ALA A C 1
ATOM 649 O O . ALA A 1 86 ? -0.218 2.713 4.205 1.00 98.38 86 ALA A O 1
ATOM 650 N N . GLY A 1 87 ? 0.959 3.416 5.984 1.00 98.44 87 GLY A N 1
ATOM 651 C CA . GLY A 1 87 ? -0.175 3.496 6.901 1.00 98.44 87 GLY A CA 1
ATOM 652 C C . GLY A 1 87 ? -1.198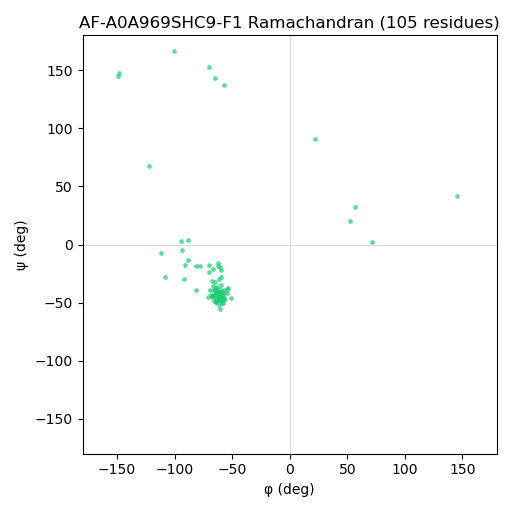 4.548 6.476 1.00 98.44 87 GLY A C 1
ATOM 653 O O . GLY A 1 87 ? -2.381 4.237 6.350 1.00 98.44 87 GLY A O 1
ATOM 654 N N . PHE A 1 88 ? -0.755 5.771 6.178 1.00 98.38 88 PHE A N 1
ATOM 655 C CA . PHE A 1 88 ? -1.642 6.836 5.706 1.00 98.38 88 PHE A CA 1
ATOM 656 C C . PHE A 1 88 ? -2.318 6.462 4.381 1.00 98.38 88 PHE A C 1
ATOM 658 O O . PHE A 1 88 ? -3.534 6.586 4.233 1.00 98.38 88 PHE A O 1
ATOM 665 N N . TRP A 1 89 ? -1.546 5.913 3.442 1.00 98.38 89 TRP A N 1
ATOM 666 C CA . TRP A 1 89 ? -2.066 5.456 2.158 1.00 98.38 89 TRP A CA 1
ATOM 667 C C . TRP A 1 89 ? -3.078 4.317 2.316 1.00 98.38 89 TRP A C 1
ATOM 669 O O . TRP A 1 89 ? -4.111 4.290 1.643 1.00 98.38 89 TRP A O 1
ATOM 679 N N . SER A 1 90 ? -2.807 3.387 3.233 1.00 98.50 90 SER A N 1
ATOM 680 C CA . SER A 1 90 ? -3.710 2.288 3.557 1.00 98.50 90 SER A CA 1
ATOM 681 C C . SER A 1 90 ? -5.019 2.795 4.164 1.00 98.50 90 SER A C 1
ATOM 683 O O . SER A 1 90 ? -6.091 2.355 3.755 1.00 98.50 90 SER A O 1
ATOM 685 N N . LEU A 1 91 ? -4.963 3.786 5.059 1.00 98.44 91 LEU A N 1
ATOM 686 C CA . LEU A 1 91 ? -6.155 4.420 5.624 1.00 98.44 91 LEU A CA 1
ATOM 687 C C . LEU A 1 91 ? -7.026 5.070 4.535 1.00 98.44 91 LEU A C 1
ATOM 689 O O . LEU A 1 91 ? -8.238 4.849 4.507 1.00 98.44 91 LEU A O 1
ATOM 693 N N . MET A 1 92 ? -6.420 5.821 3.606 1.00 98.12 92 MET A N 1
ATOM 694 C CA . MET A 1 92 ? -7.137 6.408 2.464 1.00 98.12 92 MET A CA 1
ATOM 695 C C . MET A 1 92 ? -7.757 5.331 1.560 1.00 98.12 92 MET A C 1
ATOM 697 O O . MET A 1 92 ? -8.926 5.431 1.173 1.00 98.12 92 MET A O 1
ATOM 701 N N . SER A 1 93 ? -6.994 4.278 1.258 1.00 97.94 93 SER A N 1
ATOM 702 C CA . SER A 1 93 ? -7.434 3.171 0.402 1.00 97.94 93 SER A CA 1
ATOM 703 C C . SER A 1 93 ? -8.604 2.414 1.027 1.00 97.94 93 SER A C 1
ATOM 705 O O . SER A 1 93 ? -9.635 2.230 0.387 1.00 97.94 93 SER A O 1
ATOM 707 N N . GLY A 1 94 ? -8.497 2.030 2.299 1.00 98.00 94 GLY A N 1
ATOM 708 C CA . GLY A 1 94 ? -9.565 1.323 2.998 1.00 98.00 94 GLY A CA 1
ATOM 709 C C . GLY A 1 94 ? -10.810 2.177 3.214 1.00 98.00 94 GLY A C 1
ATOM 710 O O . GLY A 1 94 ? -11.918 1.670 3.067 1.00 98.00 94 GLY A O 1
ATOM 711 N N . THR A 1 95 ? -10.656 3.481 3.468 1.00 98.00 95 THR A N 1
ATOM 712 C CA . THR A 1 95 ? -11.799 4.410 3.529 1.00 98.00 95 THR A CA 1
ATOM 713 C C . THR A 1 95 ? -12.532 4.459 2.191 1.00 98.00 95 THR A C 1
ATOM 715 O O . THR A 1 95 ? -13.758 4.372 2.159 1.00 98.00 95 THR A O 1
ATOM 718 N N . THR A 1 96 ? -11.789 4.525 1.082 1.00 97.75 96 THR A N 1
ATOM 719 C CA . THR A 1 96 ? -12.359 4.487 -0.274 1.00 97.75 96 THR A CA 1
ATOM 720 C C . THR A 1 96 ? -13.138 3.195 -0.509 1.00 97.75 96 THR A C 1
ATOM 722 O O . THR A 1 96 ? -14.266 3.246 -0.990 1.00 97.75 96 THR A O 1
ATOM 725 N N . ILE A 1 97 ? -12.588 2.044 -0.109 1.00 97.12 97 ILE A N 1
ATOM 726 C CA . ILE A 1 97 ? -13.274 0.751 -0.225 1.00 97.12 97 ILE A CA 1
ATOM 727 C C . ILE A 1 97 ? -14.557 0.731 0.612 1.00 97.12 97 ILE A C 1
ATOM 729 O O . ILE A 1 97 ? -15.594 0.320 0.109 1.00 97.12 97 ILE A O 1
ATOM 733 N N . ILE A 1 98 ? -14.535 1.228 1.852 1.00 97.50 98 ILE A N 1
ATOM 734 C CA . ILE A 1 98 ? -15.744 1.318 2.688 1.00 97.50 98 ILE A CA 1
ATOM 735 C C . ILE A 1 98 ? -16.810 2.191 2.013 1.00 97.50 98 ILE A C 1
ATOM 737 O O . ILE A 1 98 ? -17.976 1.804 1.966 1.00 97.50 98 ILE A O 1
ATOM 741 N N . VAL A 1 99 ? -16.426 3.350 1.469 1.00 97.62 99 VAL A N 1
ATOM 742 C CA . VAL A 1 99 ? -17.347 4.235 0.738 1.00 97.62 99 VAL A CA 1
ATOM 743 C C . VAL A 1 99 ? -17.924 3.533 -0.493 1.00 97.62 99 VAL A C 1
ATOM 745 O O . VAL A 1 99 ? -19.129 3.610 -0.715 1.00 97.62 99 VAL A O 1
ATOM 748 N N . MET A 1 100 ? -17.102 2.805 -1.253 1.00 96.44 100 MET A N 1
ATOM 749 C CA . MET A 1 100 ? -17.557 2.019 -2.405 1.00 96.44 100 MET A CA 1
ATOM 750 C C . MET A 1 100 ? -18.539 0.917 -1.996 1.00 96.44 100 MET A C 1
ATOM 752 O O . MET A 1 100 ? -19.584 0.775 -2.620 1.00 96.44 100 MET A O 1
ATOM 756 N N . LEU A 1 101 ? -18.247 0.167 -0.930 1.00 96.44 101 LEU A N 1
ATOM 757 C CA . LEU A 1 101 ? -19.133 -0.891 -0.441 1.00 96.44 101 LEU A CA 1
ATOM 758 C C . LEU A 1 101 ? -20.491 -0.329 0.008 1.00 96.44 101 LEU A C 1
ATOM 760 O O . LEU A 1 101 ? -21.523 -0.902 -0.332 1.00 96.44 101 LEU A O 1
ATOM 764 N N . ARG A 1 102 ? -20.502 0.824 0.689 1.00 96.81 102 ARG A N 1
ATOM 765 C CA . ARG A 1 102 ? -21.739 1.536 1.057 1.00 96.81 102 ARG A CA 1
ATOM 766 C C . ARG A 1 102 ? -22.510 2.021 -0.167 1.00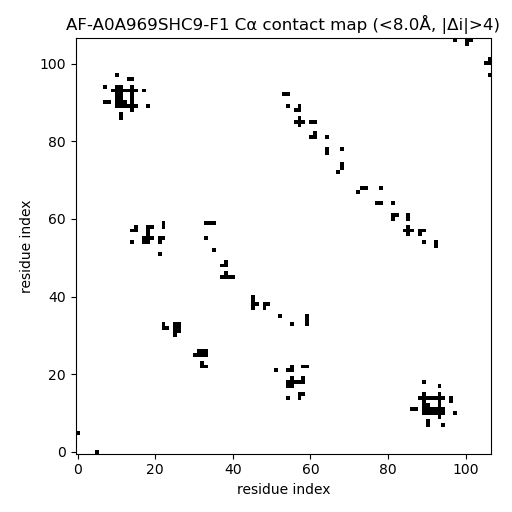 96.81 102 ARG A C 1
ATOM 768 O O . ARG A 1 102 ? -23.722 1.849 -0.239 1.00 96.81 102 ARG A O 1
ATOM 775 N N . ALA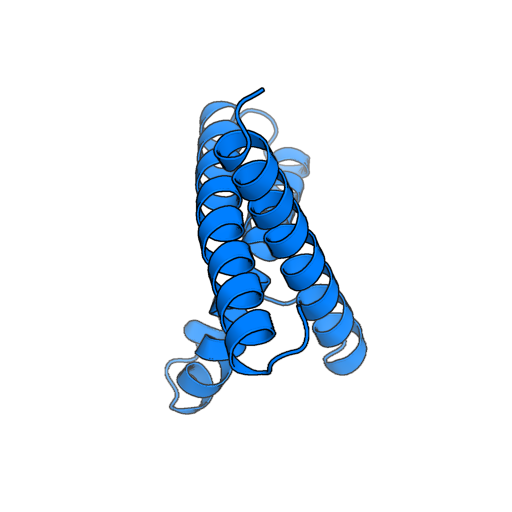 A 1 103 ? -21.815 2.593 -1.152 1.00 97.56 103 ALA A N 1
ATOM 776 C CA . ALA A 1 103 ? -22.429 3.047 -2.400 1.00 97.56 103 ALA A CA 1
ATOM 777 C C . ALA A 1 103 ? -23.079 1.893 -3.184 1.00 97.56 103 ALA A C 1
ATOM 779 O O . ALA A 1 103 ? -24.077 2.099 -3.867 1.00 97.56 103 ALA A O 1
ATOM 780 N N . LEU A 1 104 ? -22.545 0.677 -3.042 1.00 97.56 104 LEU A N 1
ATOM 781 C CA . LEU A 1 104 ? -23.093 -0.554 -3.613 1.00 97.56 104 LEU A CA 1
ATOM 782 C C . LEU A 1 104 ? -24.116 -1.257 -2.700 1.00 97.56 104 LEU A C 1
ATOM 784 O O . LEU A 1 104 ? -24.586 -2.336 -3.049 1.00 97.56 104 LEU A O 1
ATOM 788 N N . SER A 1 105 ? -24.465 -0.670 -1.546 1.00 95.12 105 SER A N 1
ATOM 789 C CA . SER A 1 105 ? -25.376 -1.251 -0.542 1.00 95.12 105 SER A CA 1
ATOM 790 C C . SER A 1 105 ? -24.947 -2.635 -0.027 1.00 95.12 105 SER A C 1
ATOM 792 O O . SER A 1 105 ? -25.786 -3.475 0.292 1.00 95.12 105 SER A O 1
ATOM 794 N N . LEU A 1 106 ? -23.635 -2.882 0.044 1.00 93.38 106 LEU A N 1
ATOM 795 C CA . LEU A 1 106 ? -23.061 -4.140 0.538 1.00 93.38 106 LEU A CA 1
ATOM 796 C C . LEU A 1 106 ? -22.767 -4.123 2.045 1.00 93.38 106 LEU A C 1
ATOM 798 O O . LEU A 1 106 ? -22.587 -5.189 2.633 1.00 93.38 106 LEU A O 1
ATOM 802 N N . VAL A 1 107 ? -22.699 -2.933 2.651 1.00 89.31 107 VAL A N 1
ATOM 803 C CA . VAL A 1 107 ? -22.519 -2.668 4.091 1.00 89.31 107 VAL A CA 1
ATOM 804 C C . VAL A 1 107 ? -23.162 -1.345 4.485 1.00 89.31 107 VAL A C 1
ATOM 806 O O . VAL A 1 107 ? -23.363 -0.499 3.582 1.00 89.31 107 VAL A O 1
#

Foldseek 3Di:
DDPVVVVLVQQLVQLVVQLVVLQVVCCVVVVDGDDLCLLVPPDPVSVVCVVSCLSNVLVRLQVVVVVCCVPVPDDPVSNVVSNVVSSVSSSVNSVVVVVVCVVVVVD

Mean predicted aligned error: 3.8 Å